Protein AF-A0A370B1I0-F1 (afdb_monomer_lite)

Secondary structure (DSSP, 8-state):
-------------PPPPTT---TTS-EEEEEEEEETTEEEEEEEEHHHHHHHHHHHHHHHHS-------------

Structure (mmCIF, N/CA/C/O backbone):
data_AF-A0A370B1I0-F1
#
_entry.id   AF-A0A370B1I0-F1
#
loop_
_atom_site.group_PDB
_atom_site.id
_atom_site.type_symbol
_atom_site.label_atom_id
_atom_site.label_alt_id
_atom_site.label_comp_id
_atom_site.label_asym_id
_atom_site.label_entity_id
_atom_site.label_seq_id
_atom_site.pdbx_PDB_ins_code
_atom_site.Cartn_x
_atom_site.Cartn_y
_atom_site.Cartn_z
_atom_site.occupancy
_atom_site.B_iso_or_equiv
_atom_site.auth_seq_id
_atom_site.auth_comp_id
_atom_site.auth_asym_id
_atom_site.auth_atom_id
_atom_site.pdbx_PDB_model_num
ATOM 1 N N . MET A 1 1 ? 3.630 22.142 -43.506 1.00 39.59 1 MET A N 1
ATOM 2 C CA . MET A 1 1 ? 4.030 20.842 -42.927 1.00 39.59 1 MET A CA 1
ATOM 3 C C . MET A 1 1 ? 3.918 20.967 -41.421 1.00 39.59 1 MET A C 1
ATOM 5 O O . MET A 1 1 ? 4.631 21.772 -40.843 1.00 39.59 1 MET A O 1
ATOM 9 N N . THR A 1 2 ? 2.929 20.305 -40.828 1.00 44.22 2 THR A N 1
ATOM 10 C CA . THR A 1 2 ? 2.554 20.407 -39.410 1.00 44.22 2 THR A CA 1
ATOM 11 C C . THR A 1 2 ? 3.514 19.602 -38.539 1.00 44.22 2 THR A C 1
ATOM 13 O O . THR A 1 2 ? 3.508 18.375 -38.594 1.00 44.22 2 THR A O 1
ATOM 16 N N . ALA A 1 3 ? 4.321 20.299 -37.739 1.00 48.16 3 ALA A N 1
ATOM 17 C CA . ALA A 1 3 ? 5.095 19.723 -36.646 1.00 48.16 3 ALA A CA 1
ATOM 18 C C . ALA A 1 3 ? 4.161 19.507 -35.447 1.00 48.16 3 ALA A C 1
ATOM 20 O O . ALA A 1 3 ? 4.043 20.351 -34.562 1.00 48.16 3 ALA A O 1
ATOM 21 N N . TRP A 1 4 ? 3.416 18.407 -35.481 1.00 52.94 4 TRP A N 1
ATOM 22 C CA . TRP A 1 4 ? 2.742 17.852 -34.314 1.00 52.94 4 TRP A CA 1
ATOM 23 C C . TRP A 1 4 ? 3.482 16.568 -33.960 1.00 52.94 4 TRP A C 1
ATOM 25 O O . TRP A 1 4 ? 3.010 15.472 -34.254 1.00 52.94 4 TRP A O 1
ATOM 35 N N . ASP A 1 5 ? 4.668 16.714 -33.365 1.00 49.38 5 ASP A N 1
ATOM 36 C CA . ASP A 1 5 ? 5.250 15.656 -32.543 1.00 49.38 5 ASP A CA 1
ATOM 37 C C . ASP A 1 5 ? 4.331 15.507 -31.332 1.00 49.38 5 ASP A C 1
ATOM 39 O O . ASP A 1 5 ? 4.506 16.131 -30.286 1.00 49.38 5 ASP A O 1
ATOM 43 N N . ALA A 1 6 ? 3.247 14.762 -31.544 1.00 53.91 6 ALA A N 1
ATOM 44 C CA . ALA A 1 6 ? 2.402 14.281 -30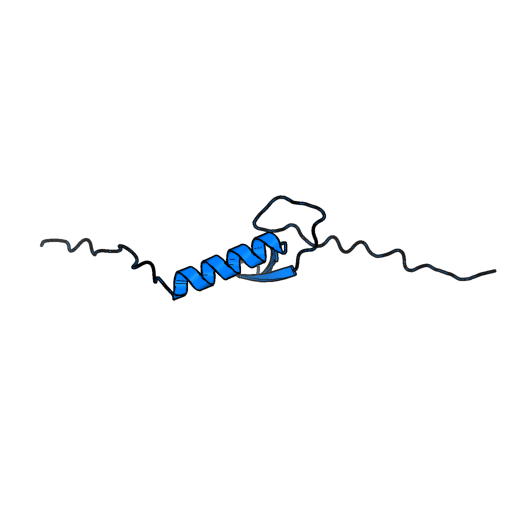.482 1.00 53.91 6 ALA A CA 1
ATOM 45 C C . ALA A 1 6 ? 3.312 13.466 -29.569 1.00 53.91 6 ALA A C 1
ATOM 47 O O . ALA A 1 6 ? 3.763 12.386 -29.949 1.00 53.91 6 ALA A O 1
ATOM 48 N N . ASP A 1 7 ? 3.595 14.049 -28.407 1.00 49.81 7 ASP A N 1
ATOM 49 C CA . ASP A 1 7 ? 4.074 13.399 -27.199 1.00 49.81 7 ASP A CA 1
ATOM 50 C C . ASP A 1 7 ? 3.329 12.065 -27.088 1.00 49.81 7 ASP A C 1
ATOM 52 O O . ASP A 1 7 ? 2.153 12.005 -26.712 1.00 49.81 7 ASP A O 1
ATOM 56 N N . ALA A 1 8 ? 3.950 11.000 -27.605 1.00 52.66 8 ALA A N 1
ATOM 57 C CA . ALA A 1 8 ? 3.378 9.674 -27.534 1.00 52.66 8 ALA A CA 1
ATOM 58 C C . ALA A 1 8 ? 3.205 9.438 -26.040 1.00 52.66 8 ALA A C 1
ATOM 60 O O . ALA A 1 8 ? 4.212 9.531 -25.336 1.00 52.66 8 ALA A O 1
ATOM 61 N N . PRO A 1 9 ? 1.979 9.203 -25.531 1.00 52.28 9 PRO A N 1
ATOM 62 C CA . PRO A 1 9 ? 1.771 9.139 -24.101 1.00 52.28 9 PRO A CA 1
ATOM 63 C C . PRO A 1 9 ? 2.699 8.053 -23.591 1.00 52.28 9 PRO A C 1
ATOM 65 O O . PRO A 1 9 ? 2.507 6.875 -23.915 1.00 52.28 9 PRO A O 1
ATOM 68 N N . VAL A 1 10 ? 3.740 8.459 -22.857 1.00 51.06 10 VAL A N 1
ATOM 69 C CA . VAL A 1 10 ? 4.606 7.532 -22.147 1.00 51.06 10 VAL A CA 1
ATOM 70 C C . VAL A 1 10 ? 3.629 6.754 -21.297 1.00 51.06 10 VAL A C 1
ATOM 72 O O . VAL A 1 10 ? 3.026 7.301 -20.372 1.00 51.06 10 VAL A O 1
ATOM 75 N N . ARG A 1 11 ? 3.364 5.503 -21.685 1.00 46.88 11 ARG A N 1
ATOM 76 C CA . ARG A 1 11 ? 2.543 4.611 -20.885 1.00 46.88 11 ARG A CA 1
ATOM 77 C C . ARG A 1 11 ? 3.364 4.380 -19.637 1.00 46.88 11 ARG A C 1
ATOM 79 O O . ARG A 1 11 ? 4.205 3.489 -19.601 1.00 46.88 11 ARG A O 1
ATOM 86 N N . VAL A 1 12 ? 3.164 5.243 -18.647 1.00 46.91 12 VAL A N 1
ATOM 87 C CA . VAL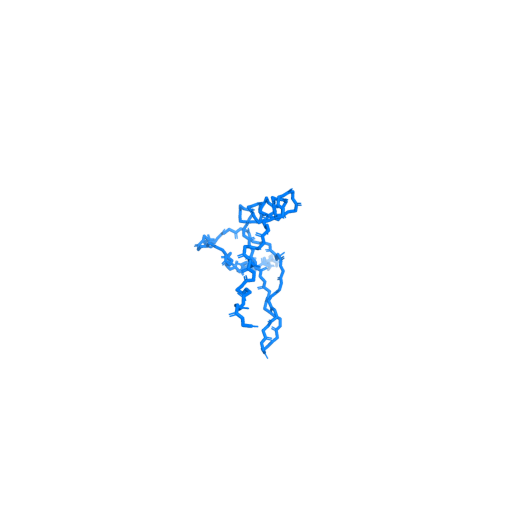 A 1 12 ? 3.622 5.019 -17.291 1.00 46.91 12 VAL A CA 1
ATOM 88 C C . VAL A 1 12 ? 2.933 3.726 -16.908 1.00 46.91 12 VAL A C 1
ATOM 90 O O . VAL A 1 12 ? 1.720 3.700 -16.689 1.00 46.91 12 VAL A O 1
ATOM 93 N N . VAL A 1 13 ? 3.686 2.628 -16.962 1.00 54.09 13 VAL A N 1
ATOM 94 C CA . VAL A 1 13 ? 3.235 1.344 -16.449 1.00 54.09 13 VAL A CA 1
ATOM 95 C C . VAL A 1 13 ? 3.165 1.557 -14.948 1.00 54.09 13 VAL A C 1
ATOM 97 O O . VAL A 1 13 ? 4.149 1.431 -14.226 1.00 54.09 13 VAL A O 1
ATOM 100 N N . MET A 1 14 ? 2.008 2.045 -14.511 1.00 61.19 14 MET A N 1
ATOM 101 C CA . MET A 1 14 ? 1.627 2.117 -13.117 1.00 61.19 14 MET A CA 1
ATOM 102 C C . MET A 1 14 ? 1.864 0.715 -12.550 1.00 61.19 14 MET A C 1
ATOM 104 O O . MET A 1 14 ? 1.373 -0.256 -13.124 1.00 61.19 14 MET A O 1
ATOM 108 N N . GLY A 1 15 ? 2.713 0.615 -11.521 1.00 66.38 15 GLY A N 1
ATOM 109 C CA . GLY A 1 15 ? 3.165 -0.670 -10.989 1.00 66.38 15 GLY A CA 1
ATOM 110 C C . GLY A 1 15 ? 2.003 -1.571 -10.572 1.00 66.38 15 GLY A C 1
ATOM 111 O O . GLY A 1 15 ? 0.882 -1.111 -10.364 1.00 66.38 15 GLY A O 1
ATOM 112 N N . ASP A 1 16 ? 2.253 -2.866 -10.433 1.00 76.69 16 ASP A N 1
ATOM 113 C CA . ASP A 1 16 ? 1.188 -3.781 -10.038 1.00 76.69 16 ASP A CA 1
ATOM 114 C C . ASP A 1 16 ? 0.706 -3.498 -8.613 1.00 76.69 16 ASP A C 1
ATOM 116 O O . ASP A 1 16 ? 1.455 -3.061 -7.730 1.00 76.69 16 ASP A O 1
ATOM 120 N N . CYS A 1 17 ? -0.581 -3.747 -8.375 1.00 85.94 17 CYS A N 1
ATOM 121 C CA . CYS A 1 17 ? -1.106 -3.677 -7.025 1.00 85.94 17 CYS A CA 1
ATOM 122 C C . CYS A 1 17 ? -0.459 -4.783 -6.187 1.00 85.94 17 CYS A C 1
ATOM 124 O O . CYS A 1 17 ? -0.717 -5.960 -6.411 1.00 85.94 17 CYS A O 1
ATOM 126 N N . PHE A 1 18 ? 0.285 -4.419 -5.141 1.00 86.06 18 PHE A N 1
ATOM 127 C CA . PHE A 1 18 ? 1.000 -5.398 -4.307 1.00 86.06 18 PHE A CA 1
ATOM 128 C C . PHE A 1 18 ? 0.078 -6.429 -3.618 1.00 86.06 18 PHE A C 1
ATOM 130 O O . PHE A 1 18 ? 0.546 -7.433 -3.090 1.00 86.06 18 PHE A O 1
ATOM 137 N N . ARG A 1 19 ? -1.235 -6.158 -3.566 1.00 84.94 19 ARG A N 1
ATOM 138 C CA . ARG A 1 19 ? -2.245 -6.995 -2.905 1.00 84.94 19 ARG A CA 1
ATOM 139 C C . ARG A 1 19 ? -3.047 -7.868 -3.876 1.00 84.94 19 ARG A C 1
ATOM 141 O O . ARG A 1 19 ? -3.635 -8.849 -3.426 1.00 84.94 19 ARG A O 1
ATOM 148 N N . CYS A 1 20 ? -3.153 -7.506 -5.155 1.00 85.81 20 CYS A N 1
ATOM 149 C CA . CYS A 1 20 ? -3.946 -8.268 -6.122 1.00 85.81 20 CYS A CA 1
ATOM 150 C C . CYS A 1 20 ? -3.367 -8.183 -7.533 1.00 85.81 20 CYS A C 1
ATOM 152 O O . CYS A 1 20 ? -2.927 -7.122 -7.958 1.00 85.81 20 CYS A O 1
ATOM 154 N N . ASP A 1 21 ? -3.507 -9.258 -8.304 1.00 79.31 21 ASP A N 1
ATOM 155 C CA . ASP A 1 21 ? -2.941 -9.373 -9.658 1.00 79.31 21 ASP A CA 1
ATOM 156 C C . ASP A 1 21 ? -3.789 -8.680 -10.741 1.00 79.31 21 ASP A C 1
ATOM 158 O O . ASP A 1 21 ? -3.790 -9.060 -11.914 1.00 79.31 21 ASP A O 1
ATOM 162 N N . ARG A 1 22 ? -4.585 -7.673 -10.364 1.00 74.50 22 ARG A N 1
ATOM 163 C CA . ARG A 1 22 ? -5.395 -6.922 -11.327 1.00 74.50 22 ARG A CA 1
ATOM 164 C C . ARG A 1 22 ? -4.511 -5.913 -12.057 1.00 74.50 22 ARG A C 1
ATOM 166 O O . ARG A 1 22 ? -4.340 -4.787 -11.595 1.00 74.50 22 ARG A O 1
ATOM 173 N N . GLY A 1 23 ? -3.987 -6.329 -13.205 1.00 68.62 23 GLY A N 1
ATOM 174 C CA . GLY A 1 23 ? -3.254 -5.460 -14.124 1.00 68.62 23 GLY A CA 1
ATOM 175 C C . GLY A 1 23 ? -4.147 -4.402 -14.784 1.00 68.62 23 GLY A C 1
ATOM 176 O O . GLY A 1 23 ? -5.365 -4.561 -14.892 1.00 68.62 23 GLY A O 1
ATOM 177 N N . GLY A 1 24 ? -3.537 -3.303 -15.233 1.00 68.25 24 GLY A N 1
ATOM 178 C CA . GLY A 1 24 ? -4.220 -2.237 -15.980 1.00 68.25 24 GLY A CA 1
ATOM 179 C C . GLY A 1 24 ? -5.111 -1.311 -15.142 1.00 68.25 24 GLY A C 1
ATOM 180 O O . GLY A 1 24 ? -5.790 -0.453 -15.703 1.00 68.25 24 GLY A O 1
ATOM 181 N N . LEU A 1 25 ? -5.113 -1.457 -13.814 1.00 73.50 25 LEU A N 1
ATOM 182 C CA . LEU A 1 25 ? -5.782 -0.528 -12.907 1.00 73.50 25 LEU A CA 1
ATOM 183 C C . LEU A 1 25 ? -4.876 0.658 -12.574 1.00 73.50 25 LEU A C 1
ATOM 185 O O . LEU A 1 25 ? -3.663 0.517 -12.443 1.00 73.50 25 LEU A O 1
ATOM 189 N N . GLN A 1 26 ? -5.483 1.825 -12.358 1.00 78.56 26 GLN A N 1
ATOM 190 C CA . GLN A 1 26 ? -4.772 2.951 -11.769 1.00 78.56 26 GLN A CA 1
ATOM 191 C C . GLN A 1 26 ? -4.379 2.588 -10.332 1.00 78.56 26 GLN A C 1
ATOM 193 O O . GLN A 1 26 ? -5.238 2.293 -9.493 1.00 78.56 26 GLN A O 1
ATOM 198 N N . VAL A 1 27 ? -3.077 2.600 -10.057 1.00 84.31 27 VAL A N 1
ATOM 199 C CA . VAL A 1 27 ? -2.535 2.393 -8.715 1.00 84.31 27 VAL A CA 1
ATOM 200 C C . VAL A 1 27 ? -1.973 3.693 -8.154 1.00 84.31 27 VAL A C 1
ATOM 202 O O . VAL A 1 27 ? -1.492 4.555 -8.889 1.00 84.31 27 VAL A O 1
ATOM 205 N N . GLY A 1 28 ? -2.048 3.833 -6.834 1.00 84.69 28 GLY A N 1
ATOM 206 C CA . GLY A 1 28 ? -1.411 4.910 -6.084 1.00 84.69 28 GLY A CA 1
ATOM 207 C C . GLY A 1 28 ? -0.329 4.354 -5.166 1.00 84.69 28 GLY A C 1
ATOM 208 O O . GLY A 1 28 ? -0.425 3.215 -4.707 1.00 84.69 28 GLY A O 1
ATOM 209 N N . ARG A 1 29 ? 0.698 5.159 -4.886 1.00 87.38 29 ARG A N 1
ATOM 210 C CA . ARG A 1 29 ? 1.717 4.825 -3.888 1.00 87.38 29 ARG A CA 1
ATOM 211 C C . ARG A 1 29 ? 1.085 4.873 -2.498 1.00 87.38 29 ARG A C 1
ATOM 213 O O . ARG A 1 29 ? 0.547 5.907 -2.114 1.00 87.38 29 ARG A O 1
ATOM 220 N N . VAL 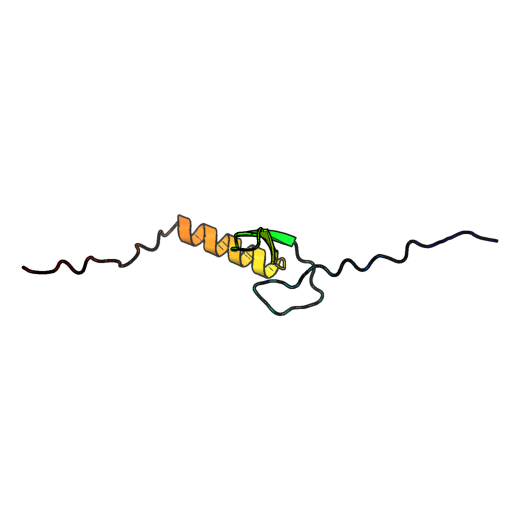A 1 30 ? 1.149 3.772 -1.759 1.00 88.19 30 VAL A N 1
ATOM 221 C CA . VAL A 1 30 ? 0.553 3.660 -0.412 1.00 88.19 30 VAL A CA 1
ATOM 222 C C . VAL A 1 30 ? 1.587 3.619 0.706 1.00 88.19 30 VAL A C 1
ATOM 224 O O . VAL A 1 30 ? 1.234 3.760 1.872 1.00 88.19 30 VAL A O 1
ATOM 227 N N . GLY A 1 31 ? 2.859 3.432 0.367 1.00 86.81 31 GLY A N 1
ATOM 228 C CA . GLY A 1 31 ? 3.945 3.392 1.333 1.00 86.81 31 GLY A CA 1
ATOM 229 C C . GLY A 1 31 ? 5.227 2.866 0.712 1.00 86.81 31 GLY A C 1
ATOM 230 O O . GLY A 1 31 ? 5.369 2.815 -0.511 1.00 86.81 31 GLY A O 1
ATOM 231 N N . GLU A 1 32 ? 6.146 2.462 1.574 1.00 89.62 32 GLU A N 1
ATOM 232 C CA . GLU A 1 32 ? 7.464 1.944 1.228 1.00 89.62 32 GLU A CA 1
ATOM 233 C C . GLU A 1 32 ? 7.777 0.757 2.145 1.00 89.62 32 GLU A C 1
ATOM 235 O O . GLU A 1 32 ? 7.442 0.770 3.332 1.00 89.62 32 GLU A O 1
ATOM 240 N N . LEU A 1 33 ? 8.409 -0.279 1.598 1.00 85.38 33 LEU A N 1
ATOM 241 C CA . LEU A 1 33 ? 9.049 -1.337 2.370 1.00 85.38 33 LEU A CA 1
ATOM 242 C C . LEU A 1 33 ? 10.525 -1.006 2.529 1.00 85.38 33 LEU A C 1
ATOM 244 O O . LEU A 1 33 ? 11.236 -0.814 1.544 1.00 85.38 33 LEU A O 1
ATOM 248 N N . LEU A 1 34 ? 10.987 -1.003 3.774 1.00 89.19 34 LEU A N 1
ATOM 249 C CA . LEU A 1 34 ? 12.402 -0.908 4.099 1.00 89.19 34 LEU A CA 1
ATOM 250 C C . LEU A 1 34 ? 13.007 -2.310 4.055 1.00 89.19 34 LEU A C 1
ATOM 252 O O . LEU A 1 34 ? 12.723 -3.149 4.912 1.00 89.19 34 LEU A O 1
ATOM 256 N N . GLY A 1 35 ? 13.808 -2.570 3.025 1.00 83.75 35 GLY A N 1
ATOM 257 C CA . GLY A 1 35 ? 14.563 -3.807 2.870 1.00 83.75 35 GLY A CA 1
ATOM 258 C C . GLY A 1 35 ? 16.065 -3.608 3.099 1.00 83.75 35 GLY A C 1
ATOM 259 O O . GLY A 1 35 ? 16.545 -2.477 3.168 1.00 83.75 35 GLY A O 1
ATOM 260 N N . PRO A 1 36 ? 16.847 -4.703 3.140 1.00 82.12 36 PRO A N 1
ATOM 261 C CA . PRO A 1 36 ? 18.308 -4.640 3.263 1.00 82.12 36 PRO A CA 1
ATOM 262 C C . PRO A 1 36 ? 18.995 -3.941 2.076 1.00 82.12 36 PRO A C 1
ATOM 264 O O . PRO A 1 36 ? 20.156 -3.559 2.181 1.00 82.12 36 PRO A O 1
ATOM 267 N N . TYR A 1 37 ? 18.282 -3.765 0.960 1.00 77.06 37 TYR A N 1
ATOM 268 C CA . TYR A 1 37 ? 18.771 -3.131 -0.267 1.00 77.06 37 TYR A CA 1
ATOM 269 C C . TYR A 1 37 ? 18.155 -1.746 -0.527 1.00 77.06 37 TYR A C 1
ATOM 271 O O . TYR A 1 37 ? 18.351 -1.191 -1.605 1.00 77.06 37 TYR A O 1
ATOM 279 N N . GLY A 1 38 ? 17.420 -1.187 0.442 1.00 83.94 38 GLY A N 1
ATOM 280 C CA . GLY A 1 38 ? 16.818 0.144 0.351 1.00 83.94 38 GLY A CA 1
ATOM 281 C C . GLY A 1 38 ? 15.290 0.151 0.355 1.00 83.94 38 GLY A C 1
ATOM 282 O O . GLY A 1 38 ? 14.631 -0.834 0.704 1.00 83.94 38 GLY A O 1
ATOM 283 N N . GLU A 1 39 ? 14.739 1.307 -0.007 1.00 86.62 39 GLU A N 1
ATOM 284 C CA . GLU A 1 39 ? 13.304 1.594 -0.010 1.00 86.62 39 GLU A CA 1
ATOM 285 C C . GLU A 1 39 ? 12.639 1.045 -1.275 1.00 86.62 39 GLU A C 1
ATOM 287 O O . GLU A 1 39 ? 12.940 1.460 -2.394 1.00 86.62 39 GLU A O 1
ATOM 292 N N . THR A 1 40 ? 11.703 0.113 -1.101 1.00 84.94 40 THR A N 1
ATOM 293 C CA . THR A 1 40 ? 10.876 -0.414 -2.193 1.00 84.94 40 THR A CA 1
ATOM 294 C C . THR A 1 40 ? 9.476 0.194 -2.108 1.00 84.94 40 THR A C 1
ATOM 296 O O . THR A 1 40 ? 8.743 -0.114 -1.166 1.00 84.94 40 THR A O 1
ATOM 299 N N . PRO A 1 41 ? 9.065 1.059 -3.051 1.00 85.25 41 PRO A N 1
ATOM 300 C CA . PRO A 1 41 ? 7.743 1.672 -3.014 1.00 85.25 41 PRO A CA 1
ATOM 301 C C . PRO A 1 41 ? 6.635 0.628 -3.207 1.00 85.25 41 PRO A C 1
ATOM 303 O O . PRO A 1 41 ? 6.725 -0.249 -4.064 1.00 85.25 41 PRO A O 1
ATOM 306 N N . LEU A 1 42 ? 5.564 0.758 -2.426 1.00 86.56 42 LEU A N 1
ATOM 307 C CA . LEU A 1 42 ? 4.359 -0.060 -2.528 1.00 86.56 42 LEU A CA 1
ATOM 308 C C . LEU A 1 42 ? 3.252 0.696 -3.253 1.00 86.56 42 LEU A C 1
ATOM 310 O O . LEU A 1 42 ? 2.929 1.835 -2.902 1.00 86.56 42 LEU A O 1
ATOM 314 N N . TYR A 1 43 ? 2.606 0.016 -4.198 1.00 87.38 43 TYR A N 1
ATOM 315 C CA . TYR A 1 43 ? 1.495 0.552 -4.976 1.00 87.38 43 TYR A CA 1
ATOM 316 C C . TYR A 1 43 ? 0.239 -0.300 -4.812 1.00 87.38 43 TYR A C 1
ATOM 318 O O . TYR A 1 43 ? 0.307 -1.528 -4.827 1.00 87.38 43 TYR A O 1
ATOM 326 N N . ALA A 1 44 ? -0.925 0.334 -4.669 1.00 87.94 44 ALA A N 1
ATOM 327 C CA . ALA A 1 44 ? -2.201 -0.367 -4.562 1.00 87.94 44 ALA A CA 1
ATOM 328 C C . ALA A 1 44 ? -3.284 0.264 -5.438 1.00 87.94 44 ALA A C 1
ATOM 330 O O . ALA A 1 44 ? -3.322 1.480 -5.628 1.00 87.94 44 ALA A O 1
ATOM 331 N N . CYS A 1 45 ? -4.184 -0.573 -5.958 1.00 90.44 45 CYS A N 1
ATOM 332 C CA . CYS A 1 45 ? -5.379 -0.103 -6.651 1.00 90.44 45 CYS A CA 1
ATOM 333 C C . CYS A 1 45 ? -6.389 0.476 -5.647 1.00 90.44 45 CYS A C 1
ATOM 335 O O . CYS A 1 45 ? -6.374 0.110 -4.468 1.00 90.44 45 CYS A O 1
ATOM 337 N N . GLY A 1 46 ? -7.305 1.330 -6.118 1.00 87.06 46 GLY A N 1
ATOM 338 C CA . GLY A 1 46 ? -8.292 2.008 -5.260 1.00 87.06 46 GLY A CA 1
ATOM 339 C C . GLY A 1 46 ? -9.063 1.061 -4.332 1.00 87.06 46 GLY A C 1
ATOM 340 O O . GLY A 1 46 ? -9.100 1.277 -3.124 1.00 87.06 46 GLY A O 1
ATOM 341 N N . ALA A 1 47 ? -9.557 -0.063 -4.861 1.00 89.44 47 ALA A N 1
ATOM 342 C CA . ALA A 1 47 ? -10.290 -1.057 -4.073 1.00 89.44 47 ALA A CA 1
ATOM 343 C C . ALA A 1 47 ? -9.441 -1.687 -2.949 1.00 89.44 47 ALA A C 1
ATOM 345 O O . ALA A 1 47 ? -9.934 -1.969 -1.854 1.00 89.44 47 ALA A O 1
ATOM 346 N N . CYS A 1 48 ? -8.150 -1.926 -3.199 1.00 89.81 48 CYS A N 1
ATOM 347 C CA . CYS A 1 48 ? -7.249 -2.452 -2.178 1.00 89.81 48 CYS A CA 1
ATOM 348 C C . CYS A 1 48 ? -6.879 -1.391 -1.141 1.00 89.81 48 CYS A C 1
ATOM 350 O O . CYS A 1 48 ? -6.779 -1.736 0.039 1.00 89.81 48 CYS A O 1
ATOM 352 N N . THR A 1 49 ? -6.722 -0.134 -1.556 1.00 89.88 49 THR A N 1
ATOM 353 C CA . THR A 1 49 ? -6.478 1.002 -0.659 1.00 89.88 49 THR A CA 1
ATOM 354 C C . THR A 1 49 ? -7.644 1.207 0.302 1.00 89.88 49 THR A C 1
ATOM 356 O O . THR A 1 49 ? -7.424 1.244 1.510 1.00 89.88 49 THR A O 1
ATOM 359 N N . GLU A 1 50 ? -8.884 1.237 -0.191 1.00 90.50 50 GLU A N 1
ATOM 360 C CA . GLU A 1 50 ? -10.082 1.343 0.656 1.00 90.50 50 GLU A CA 1
ATOM 361 C C . GLU A 1 50 ? -10.128 0.225 1.701 1.00 90.50 50 GLU A C 1
ATOM 363 O O . GLU A 1 50 ? -10.293 0.478 2.894 1.00 90.50 50 GLU A O 1
ATOM 368 N N . ARG A 1 51 ? -9.864 -1.019 1.280 1.00 90.19 51 ARG A N 1
ATOM 369 C CA . ARG A 1 51 ? -9.836 -2.161 2.198 1.00 90.19 51 ARG A CA 1
ATOM 370 C C . ARG A 1 51 ? -8.732 -2.045 3.252 1.00 90.19 51 ARG A C 1
ATOM 372 O O . ARG A 1 51 ? -8.936 -2.486 4.381 1.00 90.19 51 ARG A O 1
ATOM 379 N N . LEU A 1 52 ? -7.566 -1.496 2.906 1.00 88.44 52 LEU A N 1
ATOM 380 C CA . LEU A 1 52 ? -6.488 -1.240 3.870 1.00 88.44 52 LEU A CA 1
ATOM 381 C C . LEU A 1 52 ? -6.894 -0.173 4.892 1.00 88.44 52 LEU A C 1
ATOM 383 O O . LEU A 1 52 ? -6.656 -0.365 6.084 1.00 88.44 52 LEU A O 1
ATOM 387 N N . VAL A 1 53 ? -7.556 0.901 4.454 1.00 89.00 53 VAL A N 1
ATOM 388 C CA . VAL A 1 53 ? -8.065 1.956 5.345 1.00 89.00 53 VAL A CA 1
ATOM 389 C C . VAL A 1 53 ? -9.092 1.392 6.325 1.00 89.00 53 VAL A C 1
ATOM 391 O O . VAL A 1 53 ? -8.970 1.626 7.528 1.00 89.00 53 VAL A O 1
ATOM 394 N N . THR A 1 54 ? -10.043 0.583 5.851 1.00 88.56 54 THR A N 1
ATOM 395 C CA . THR A 1 54 ? -11.028 -0.071 6.728 1.00 88.56 54 THR A CA 1
ATOM 396 C C . THR A 1 54 ? -10.355 -0.975 7.760 1.00 88.56 54 THR A C 1
ATOM 398 O O . THR A 1 54 ? -10.675 -0.899 8.943 1.00 88.56 54 THR A O 1
ATOM 401 N N . MET A 1 55 ? -9.383 -1.797 7.346 1.00 86.25 55 MET A N 1
ATOM 402 C CA . MET A 1 55 ? -8.635 -2.656 8.275 1.00 86.25 55 MET A CA 1
ATOM 403 C C . MET A 1 55 ? -7.875 -1.834 9.325 1.00 86.25 55 MET A C 1
ATOM 405 O O . MET A 1 55 ? -7.865 -2.197 10.502 1.00 86.25 55 MET A O 1
ATOM 409 N N . HIS A 1 56 ? -7.265 -0.715 8.923 1.00 85.06 56 HIS A N 1
ATOM 410 C CA . HIS A 1 56 ? -6.577 0.183 9.847 1.00 85.06 56 HIS A CA 1
ATOM 411 C C . HIS A 1 56 ? -7.544 0.774 10.882 1.00 85.06 56 HIS A C 1
ATOM 413 O O . HIS A 1 56 ? -7.255 0.732 12.076 1.00 85.06 56 HIS A O 1
ATOM 419 N N . GLN A 1 57 ? -8.708 1.260 10.452 1.00 84.56 57 GLN A N 1
ATOM 420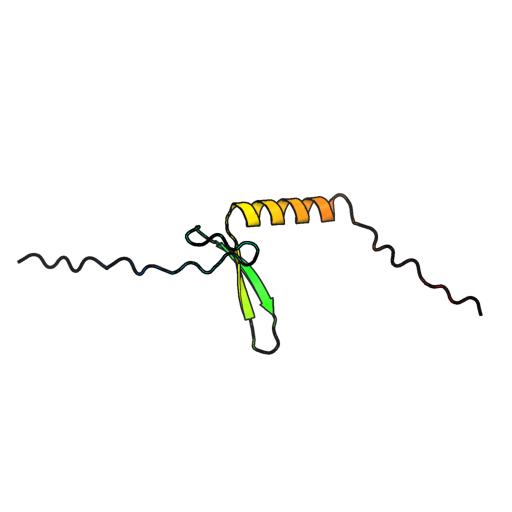 C CA . GLN A 1 57 ? -9.737 1.791 11.353 1.00 84.56 57 GLN A CA 1
ATOM 421 C C . GLN A 1 57 ? -10.221 0.726 12.348 1.00 84.56 57 GLN A C 1
ATOM 423 O O . GLN A 1 57 ? -10.169 0.951 13.556 1.00 84.56 57 GLN A O 1
ATOM 428 N N . GLN A 1 58 ? -10.553 -0.474 11.862 1.00 81.88 58 GLN A N 1
ATOM 429 C CA . GLN A 1 58 ? -10.977 -1.596 12.709 1.00 81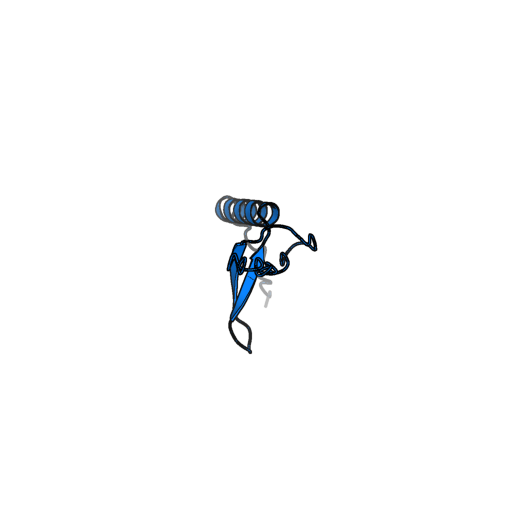.88 58 GLN A CA 1
ATOM 430 C C . GLN A 1 58 ? -9.922 -1.974 13.756 1.00 81.88 58 GLN A C 1
ATOM 432 O O . GLN A 1 58 ? -10.259 -2.213 14.915 1.00 81.88 58 GLN A O 1
ATOM 437 N N . SER A 1 59 ? -8.641 -1.981 13.374 1.00 75.12 59 SER A N 1
ATOM 438 C CA . SER A 1 59 ? -7.542 -2.286 14.301 1.00 75.12 59 SER A CA 1
ATOM 439 C C . SER A 1 59 ? -7.385 -1.254 15.426 1.00 75.12 59 SER A C 1
ATOM 441 O O . SER A 1 59 ? -6.871 -1.587 16.493 1.00 75.12 59 SER A O 1
ATOM 443 N N . ARG A 1 60 ? -7.834 -0.010 15.203 1.00 75.81 60 ARG A N 1
ATOM 444 C CA . ARG A 1 60 ? -7.800 1.068 16.201 1.00 75.81 60 ARG A CA 1
ATOM 445 C C . ARG A 1 60 ? -9.015 1.046 17.120 1.00 75.81 60 ARG A C 1
ATOM 447 O O . ARG A 1 60 ? -8.874 1.360 18.296 1.00 75.81 60 ARG A O 1
ATOM 454 N N . GLU A 1 61 ? -10.181 0.684 16.594 1.00 74.06 61 GLU A N 1
ATOM 455 C CA . GLU A 1 61 ? -11.435 0.618 17.357 1.00 74.06 61 GLU A CA 1
ATOM 456 C C . GLU A 1 61 ? -11.520 -0.639 18.225 1.00 74.06 61 GLU A C 1
ATOM 458 O O . GLU A 1 61 ? -12.001 -0.591 19.354 1.00 74.06 61 GLU A O 1
ATOM 463 N N . THR A 1 62 ? -11.007 -1.762 17.723 1.00 61.91 62 THR A N 1
ATOM 464 C CA . THR A 1 62 ? -10.912 -3.013 18.475 1.00 61.91 62 THR A CA 1
ATOM 465 C C . THR A 1 62 ? -9.449 -3.431 18.487 1.00 61.91 62 THR A C 1
ATOM 467 O O . THR A 1 62 ? -9.035 -4.191 17.607 1.00 61.91 62 THR A O 1
ATOM 470 N N . PRO A 1 63 ? -8.626 -2.935 19.432 1.00 59.34 63 PRO A N 1
ATOM 471 C CA . PRO A 1 63 ? -7.266 -3.425 19.548 1.00 59.34 63 PRO A CA 1
ATOM 472 C C . PRO A 1 63 ? -7.363 -4.923 19.819 1.00 59.34 63 PRO A C 1
ATOM 474 O O . PRO A 1 63 ? -7.791 -5.348 20.894 1.00 59.34 63 PRO A O 1
ATOM 477 N N . VAL A 1 64 ? -7.023 -5.729 18.812 1.00 60.81 64 VAL A N 1
ATOM 478 C CA . VAL A 1 64 ? -6.877 -7.172 18.959 1.00 60.81 64 VAL A CA 1
ATOM 479 C C . VAL A 1 64 ? -5.816 -7.338 20.034 1.00 60.81 64 VAL A C 1
ATOM 481 O O . VAL A 1 64 ? -4.635 -7.131 19.765 1.00 60.81 64 VAL A O 1
ATOM 484 N N . ARG A 1 65 ? -6.230 -7.623 21.275 1.00 60.22 65 ARG A N 1
ATOM 485 C CA . ARG A 1 65 ? -5.304 -7.990 22.346 1.00 60.22 65 ARG A CA 1
ATOM 486 C C . ARG A 1 65 ? -4.476 -9.140 21.781 1.00 60.22 65 ARG A C 1
ATOM 488 O O . ARG A 1 65 ? -5.066 -10.188 21.503 1.00 60.22 65 ARG A O 1
ATOM 495 N N . PRO A 1 66 ? -3.156 -8.982 21.581 1.00 56.38 66 PRO A N 1
ATOM 496 C CA . PRO A 1 66 ? -2.334 -10.116 21.220 1.00 56.38 66 PRO A CA 1
ATOM 497 C C . PRO A 1 66 ? -2.534 -11.133 22.337 1.00 56.38 66 PRO A C 1
ATOM 499 O O . PRO A 1 66 ? -2.281 -10.831 23.503 1.00 56.38 66 PRO A O 1
ATOM 502 N N . TYR A 1 67 ? -3.031 -12.319 21.999 1.00 56.75 67 TYR A N 1
ATOM 503 C CA . TYR A 1 67 ? -3.197 -13.434 22.930 1.00 56.75 67 TYR A CA 1
ATOM 504 C C . TYR A 1 67 ? -1.825 -14.031 23.292 1.00 56.75 67 TYR A C 1
ATOM 506 O O . TYR A 1 67 ? -1.649 -15.243 23.352 1.00 56.75 67 TYR A O 1
ATOM 514 N N . ILE A 1 68 ? -0.821 -13.183 23.534 1.00 60.25 68 ILE A N 1
ATOM 515 C CA . ILE A 1 68 ? 0.440 -13.566 24.157 1.00 60.25 68 ILE A CA 1
ATOM 516 C C . ILE A 1 68 ? 0.172 -13.567 25.664 1.00 60.25 68 ILE A C 1
ATOM 518 O O . ILE A 1 68 ? 0.697 -12.762 26.430 1.00 60.25 68 ILE A O 1
ATOM 522 N N . ALA A 1 69 ? -0.732 -14.451 26.089 1.00 49.34 69 ALA A N 1
ATOM 523 C CA . ALA A 1 69 ? -0.757 -14.880 27.470 1.00 49.34 69 ALA A CA 1
ATOM 524 C C . ALA A 1 69 ? 0.571 -15.601 27.693 1.00 49.34 69 ALA A C 1
ATOM 5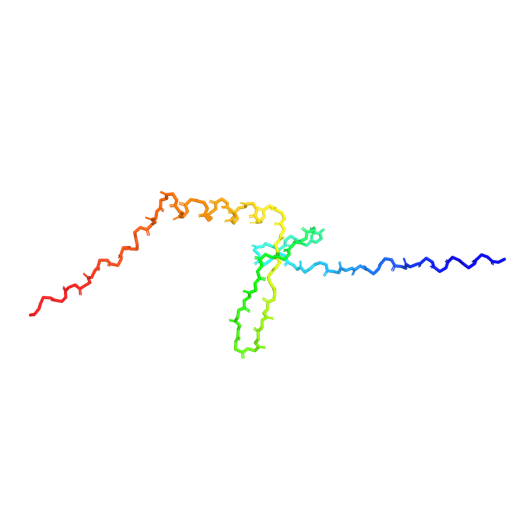26 O O . ALA A 1 69 ? 0.867 -16.607 27.045 1.00 49.34 69 ALA A O 1
ATOM 527 N N . ALA A 1 70 ? 1.394 -15.004 28.549 1.00 52.44 70 ALA A N 1
ATOM 528 C CA . ALA A 1 70 ? 2.628 -15.570 29.037 1.00 52.44 70 ALA A CA 1
ATOM 529 C C . ALA A 1 70 ? 2.454 -17.075 29.287 1.00 52.44 70 ALA A C 1
ATOM 531 O O . ALA A 1 70 ? 1.598 -17.488 30.072 1.00 52.44 70 ALA A O 1
ATOM 532 N N . ARG A 1 71 ? 3.308 -17.898 28.671 1.00 52.69 71 ARG A N 1
ATOM 533 C CA . ARG A 1 71 ? 3.730 -19.127 29.342 1.00 52.69 71 ARG A CA 1
ATOM 534 C C . ARG A 1 71 ? 4.495 -18.674 30.583 1.00 52.69 71 ARG A C 1
ATOM 536 O O . ARG A 1 71 ? 5.707 -18.511 30.539 1.00 52.69 71 ARG A O 1
ATOM 543 N N . ALA A 1 72 ? 3.756 -18.373 31.647 1.00 54.44 72 ALA A N 1
ATOM 544 C CA . ALA A 1 72 ? 4.298 -18.371 32.988 1.00 54.44 72 ALA A CA 1
ATOM 545 C C . ALA A 1 72 ? 4.742 -19.814 33.247 1.00 54.44 72 ALA A C 1
ATOM 547 O O . ALA A 1 72 ? 3.916 -20.714 33.389 1.00 54.44 72 ALA A O 1
ATOM 548 N N . ASP A 1 73 ? 6.050 -20.029 33.153 1.00 56.47 73 ASP A N 1
ATOM 549 C CA . ASP A 1 73 ? 6.721 -21.239 33.608 1.00 56.47 73 ASP A CA 1
ATOM 550 C C . ASP A 1 73 ? 6.438 -21.397 35.113 1.00 56.47 73 ASP A C 1
ATOM 552 O O . ASP A 1 73 ? 6.708 -20.459 35.869 1.00 56.47 73 ASP A O 1
ATOM 556 N N . PRO A 1 74 ? 5.841 -22.510 35.573 1.00 61.41 74 PRO A N 1
ATOM 557 C CA . PRO A 1 74 ? 5.715 -22.779 36.990 1.00 61.41 74 PRO A CA 1
ATOM 558 C C . PRO A 1 74 ? 7.004 -23.460 37.457 1.00 61.41 74 PRO A C 1
ATOM 560 O O . PRO A 1 74 ? 7.110 -24.688 37.408 1.00 61.41 74 PRO A O 1
ATOM 563 N N . ARG A 1 75 ? 7.979 -22.672 37.916 1.00 52.44 75 ARG A N 1
ATOM 564 C CA . ARG A 1 75 ? 9.081 -23.167 38.749 1.00 52.44 75 ARG A CA 1
ATOM 565 C C . ARG A 1 75 ? 9.403 -22.202 39.874 1.00 52.44 75 ARG A C 1
ATOM 567 O O . ARG A 1 75 ? 9.698 -21.028 39.572 1.00 52.44 75 ARG A O 1
#

Foldseek 3Di:
DDPPPPPPPPPPLQDAQPVDRDGPAHWDFPAWDQDPVGTHTHIHHPVVVVVVVVVVVVCVVDVPPPPPPDPPPDD

Sequence (75 aa):
MTAWDADAPVRVVMGDCFRCDRGGLQVGRVGELLGPYGETPLYACGACTERLVTMHQQSRETPVRPYIAARADPR

Radius of gyration: 21.74 Å; chains: 1; bounding box: 30×44×82 Å

pLDDT: mean 72.32, std 15.71, range [39.59, 90.5]

Organism: NCBI:txid2282652